Protein AF-A0A9W7EFU5-F1 (afdb_monomer)

Structure (mmCIF, N/CA/C/O backbone):
data_AF-A0A9W7EFU5-F1
#
_entry.id   AF-A0A9W7EFU5-F1
#
loop_
_atom_site.group_PDB
_atom_site.id
_atom_site.type_symbol
_atom_site.label_atom_id
_atom_site.label_alt_id
_atom_site.label_comp_id
_atom_site.label_asym_id
_atom_site.label_entity_id
_atom_site.label_seq_id
_atom_site.pdbx_PDB_ins_code
_atom_site.Cartn_x
_atom_site.Cartn_y
_atom_site.Cartn_z
_atom_site.occupancy
_atom_site.B_iso_or_equiv
_atom_site.auth_seq_id
_atom_site.auth_comp_id
_atom_site.auth_asym_id
_atom_site.auth_atom_id
_atom_site.pdbx_PDB_model_num
ATOM 1 N N . MET A 1 1 ? 15.167 -12.498 13.918 1.00 50.00 1 MET A N 1
ATOM 2 C CA . MET A 1 1 ? 14.012 -11.695 13.463 1.00 50.00 1 MET A CA 1
ATOM 3 C C . MET A 1 1 ? 13.311 -11.264 14.737 1.00 50.00 1 MET A C 1
ATOM 5 O O . MET A 1 1 ? 12.944 -12.149 15.491 1.00 50.00 1 MET A O 1
ATOM 9 N N . SER A 1 2 ? 13.329 -9.977 15.093 1.00 52.16 2 SER A N 1
ATOM 10 C CA . SER A 1 2 ? 12.830 -9.518 16.401 1.00 52.16 2 SER A CA 1
ATOM 11 C C . SER A 1 2 ? 11.359 -9.889 16.585 1.00 52.16 2 SER A C 1
ATOM 13 O O . SER A 1 2 ? 10.574 -9.662 15.662 1.00 52.16 2 SER A O 1
ATOM 15 N N . ASP A 1 3 ? 10.995 -10.407 17.758 1.00 74.75 3 ASP A N 1
ATOM 16 C CA . ASP A 1 3 ? 9.601 -10.687 18.102 1.00 74.75 3 ASP A CA 1
ATOM 17 C C . ASP A 1 3 ? 8.810 -9.381 18.140 1.00 74.75 3 ASP A C 1
ATOM 19 O O . ASP A 1 3 ? 8.948 -8.555 19.044 1.00 74.75 3 ASP A O 1
ATOM 23 N N . LEU A 1 4 ? 7.992 -9.175 17.113 1.00 83.56 4 LEU A N 1
ATOM 24 C CA . LEU A 1 4 ? 6.977 -8.139 17.131 1.00 83.56 4 LEU A CA 1
ATOM 25 C C . LEU A 1 4 ? 5.829 -8.587 18.047 1.00 83.56 4 LEU A C 1
ATOM 27 O O . LEU A 1 4 ? 5.558 -9.788 18.145 1.00 83.56 4 LEU A O 1
ATOM 31 N N . PRO A 1 5 ? 5.120 -7.642 18.692 1.00 88.25 5 PRO A N 1
ATOM 32 C CA . PRO A 1 5 ? 3.898 -7.946 19.423 1.00 88.25 5 PRO A CA 1
ATOM 33 C C . PRO A 1 5 ? 2.959 -8.848 18.601 1.00 88.25 5 PRO A C 1
ATOM 35 O O . PRO A 1 5 ? 2.834 -8.635 17.393 1.00 88.25 5 PRO A O 1
ATOM 38 N N . PRO A 1 6 ? 2.258 -9.827 19.209 1.00 86.62 6 PRO A N 1
ATOM 39 C CA . PRO A 1 6 ? 1.459 -10.813 18.471 1.00 86.62 6 PRO A CA 1
ATOM 40 C C . PRO A 1 6 ? 0.407 -10.218 17.522 1.00 86.62 6 PRO A C 1
ATOM 42 O O . PRO A 1 6 ? 0.036 -10.856 16.534 1.00 86.62 6 PRO A O 1
ATOM 45 N N . ASN A 1 7 ? -0.058 -9.003 17.816 1.00 89.12 7 ASN A N 1
ATOM 46 C CA . ASN A 1 7 ? -1.018 -8.229 17.032 1.00 89.12 7 ASN A CA 1
ATOM 47 C C . ASN A 1 7 ? -0.409 -7.513 15.811 1.00 89.12 7 ASN A C 1
ATOM 49 O O . ASN A 1 7 ? -1.157 -6.936 15.028 1.00 89.12 7 ASN A O 1
ATOM 53 N N . ILE A 1 8 ? 0.915 -7.530 15.640 1.00 90.81 8 ILE A N 1
ATOM 54 C CA . ILE A 1 8 ? 1.604 -6.967 14.478 1.00 90.81 8 ILE A CA 1
ATOM 55 C C . ILE A 1 8 ? 2.012 -8.111 13.555 1.00 90.81 8 ILE A C 1
ATOM 57 O O . ILE A 1 8 ? 2.787 -8.993 13.923 1.00 90.81 8 ILE A O 1
ATOM 61 N N . LYS A 1 9 ? 1.485 -8.086 12.332 1.00 91.81 9 LYS A N 1
ATOM 62 C CA . LYS A 1 9 ? 1.842 -9.016 11.261 1.00 91.81 9 LYS A CA 1
ATOM 63 C C . LYS A 1 9 ? 2.556 -8.240 10.163 1.00 91.81 9 LYS A C 1
ATOM 65 O O . LYS A 1 9 ? 2.088 -7.178 9.759 1.00 91.81 9 LYS A O 1
ATOM 70 N N . VAL A 1 10 ? 3.694 -8.759 9.712 1.00 92.81 10 VAL A N 1
ATOM 71 C CA . VAL A 1 10 ? 4.493 -8.147 8.647 1.00 92.81 10 VAL A CA 1
ATOM 72 C C . VAL A 1 10 ? 4.272 -8.932 7.371 1.00 92.81 10 VAL A C 1
ATOM 74 O O . VAL A 1 10 ? 4.454 -10.147 7.349 1.00 92.81 10 VAL A O 1
ATOM 77 N N . PHE A 1 11 ? 3.915 -8.216 6.315 1.00 94.69 11 PHE A N 1
ATOM 78 C CA . PHE A 1 11 ? 3.773 -8.764 4.979 1.00 94.69 11 PHE A CA 1
ATOM 79 C C . PHE A 1 11 ? 4.644 -7.966 4.016 1.00 94.69 11 PHE A C 1
ATOM 81 O O . PHE A 1 11 ? 4.845 -6.764 4.197 1.00 94.69 11 PHE A O 1
ATOM 88 N N . VAL A 1 12 ? 5.160 -8.642 2.993 1.00 93.38 12 VAL A N 1
ATOM 89 C CA . VAL A 1 12 ? 5.975 -8.028 1.945 1.00 93.38 12 VAL A CA 1
ATOM 90 C C . VAL A 1 12 ? 5.279 -8.271 0.618 1.00 93.38 12 VAL A C 1
ATOM 92 O O . VAL A 1 12 ? 5.089 -9.419 0.223 1.00 93.38 12 VAL A O 1
ATOM 95 N N . PHE A 1 13 ? 4.910 -7.191 -0.065 1.00 92.88 13 PHE A N 1
ATOM 96 C CA . PHE A 1 13 ? 4.443 -7.265 -1.441 1.00 92.88 13 PHE A CA 1
ATOM 97 C C . PHE A 1 13 ? 5.642 -7.212 -2.388 1.00 92.88 13 PHE A C 1
ATOM 99 O O . PHE A 1 13 ? 6.409 -6.246 -2.381 1.00 92.88 13 PHE A O 1
ATOM 106 N N . GLY A 1 14 ? 5.807 -8.260 -3.191 1.00 88.19 14 GLY A N 1
ATOM 107 C CA . GLY A 1 14 ? 6.794 -8.304 -4.263 1.00 88.19 14 GLY A CA 1
ATOM 108 C C . GLY A 1 14 ? 6.150 -7.924 -5.591 1.00 88.19 14 GLY A C 1
ATOM 109 O O . GLY A 1 14 ? 5.218 -8.587 -6.030 1.00 88.19 14 GLY A O 1
ATOM 110 N N . TRP A 1 15 ? 6.672 -6.892 -6.245 1.00 82.75 15 TRP A N 1
ATOM 111 C CA . TRP A 1 15 ? 6.371 -6.577 -7.644 1.00 82.75 15 TRP A CA 1
ATOM 112 C C . TRP A 1 15 ? 7.513 -7.114 -8.531 1.00 82.75 15 TRP A C 1
ATOM 114 O O . TRP A 1 15 ? 8.592 -7.403 -7.999 1.00 82.75 15 TRP A O 1
ATOM 124 N N . PRO A 1 16 ? 7.328 -7.297 -9.854 1.00 73.62 16 PRO A N 1
ATOM 125 C CA . PRO A 1 16 ? 8.282 -8.000 -10.723 1.00 73.62 16 PRO A CA 1
ATOM 126 C C . PRO A 1 16 ? 9.553 -7.183 -11.044 1.00 73.62 16 PRO A C 1
ATOM 128 O O . PRO A 1 16 ? 9.955 -7.052 -12.196 1.00 73.62 16 PRO A O 1
ATOM 131 N N . ALA A 1 17 ? 10.236 -6.669 -10.020 1.00 64.12 17 ALA A N 1
ATOM 132 C CA . ALA A 1 17 ? 11.422 -5.824 -10.123 1.00 64.12 17 ALA A CA 1
ATOM 133 C C . ALA A 1 17 ? 12.598 -6.502 -10.848 1.00 64.12 17 ALA A C 1
ATOM 135 O O . ALA A 1 17 ? 13.381 -5.831 -11.511 1.00 64.12 17 ALA A O 1
ATOM 136 N N . GLY A 1 18 ? 12.722 -7.830 -10.735 1.00 58.03 18 GLY A N 1
ATOM 137 C CA . GLY A 1 18 ? 13.818 -8.609 -11.328 1.00 58.03 18 GLY A CA 1
ATOM 138 C C . GLY A 1 18 ? 13.572 -9.111 -12.754 1.00 58.03 18 GLY A C 1
ATOM 139 O O . GLY A 1 18 ? 14.485 -9.669 -13.353 1.00 58.03 18 GLY A O 1
ATOM 140 N N . GLN A 1 19 ? 12.361 -8.946 -13.301 1.00 55.97 19 GLN A N 1
ATOM 141 C CA . GLN A 1 19 ? 12.028 -9.410 -14.657 1.00 55.97 19 GLN A CA 1
ATOM 142 C C . GLN A 1 19 ? 12.170 -8.318 -15.724 1.00 55.97 19 GLN A C 1
ATOM 144 O O . GLN A 1 19 ? 11.934 -8.574 -16.904 1.00 55.97 19 GLN A O 1
ATOM 149 N N . VAL A 1 20 ? 12.566 -7.104 -15.333 1.00 57.69 20 VAL A N 1
ATOM 150 C CA . VAL A 1 20 ? 12.629 -5.950 -16.230 1.00 57.69 20 VAL A CA 1
ATOM 151 C C . VAL A 1 20 ? 14.079 -5.515 -16.423 1.00 57.69 20 VAL A C 1
ATOM 153 O O . VAL A 1 20 ? 14.748 -5.093 -15.486 1.00 57.69 20 VAL A O 1
ATOM 156 N N . LEU A 1 21 ? 14.575 -5.653 -17.656 1.00 56.53 21 LEU A N 1
ATOM 157 C CA . LEU A 1 21 ? 15.992 -5.488 -18.014 1.00 56.53 21 LEU A CA 1
ATOM 158 C C . LEU A 1 21 ? 16.471 -4.025 -18.012 1.00 56.53 21 LEU A C 1
ATOM 160 O O . LEU A 1 21 ? 17.673 -3.779 -18.075 1.00 56.53 21 LEU A O 1
ATOM 164 N N . SER A 1 22 ? 15.562 -3.047 -17.935 1.00 65.62 22 SER A N 1
ATOM 165 C CA . SER A 1 22 ? 15.911 -1.626 -17.865 1.00 65.62 22 SER A CA 1
ATOM 166 C C . SER A 1 22 ? 15.129 -0.889 -16.777 1.00 65.62 22 SER A C 1
ATOM 168 O O . SER A 1 22 ? 13.945 -1.142 -16.558 1.00 65.62 22 SER A O 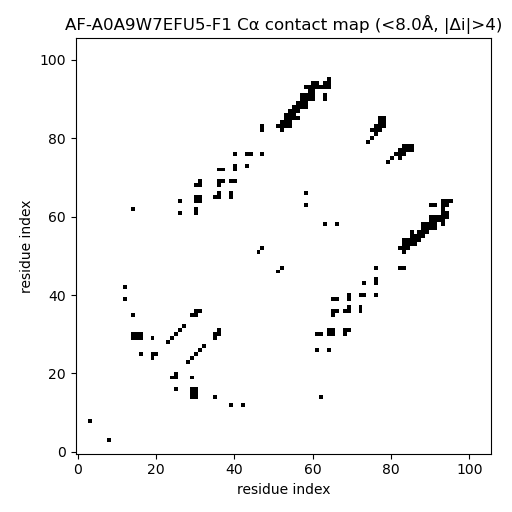1
ATOM 170 N N . TYR A 1 23 ? 15.793 0.074 -16.130 1.00 57.09 23 TYR A N 1
ATOM 171 C CA . TYR A 1 23 ? 15.221 0.933 -15.086 1.00 57.09 23 TYR A CA 1
ATOM 172 C C . TYR A 1 23 ? 13.921 1.625 -15.536 1.00 57.09 23 TYR A C 1
ATOM 174 O O . TYR A 1 23 ? 12.959 1.702 -14.776 1.00 57.09 23 TYR A O 1
ATOM 182 N N .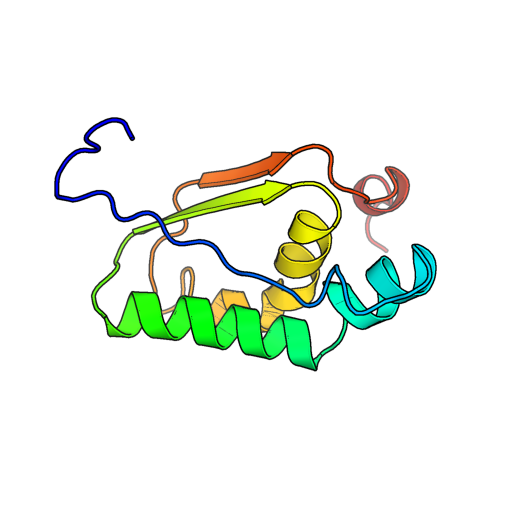 PHE A 1 24 ? 13.849 2.062 -16.797 1.00 56.25 24 PHE A N 1
ATOM 183 C CA . PHE A 1 24 ? 12.660 2.718 -17.350 1.00 56.25 24 PHE A CA 1
ATOM 184 C C . PHE A 1 24 ? 11.480 1.763 -17.542 1.00 56.25 24 PHE A C 1
ATOM 186 O O . PHE A 1 24 ? 10.344 2.132 -17.253 1.00 56.25 24 PHE A O 1
ATOM 193 N N . GLN A 1 25 ? 11.729 0.526 -17.979 1.00 57.34 25 GLN A N 1
ATOM 194 C CA . GLN A 1 25 ? 10.675 -0.486 -18.054 1.00 57.34 25 GLN A CA 1
ATOM 195 C C . GLN A 1 25 ? 10.244 -0.931 -16.649 1.00 57.34 25 GLN A C 1
ATOM 197 O O . GLN A 1 25 ? 9.058 -1.155 -16.412 1.00 57.34 25 GLN A O 1
ATOM 202 N N . ALA A 1 26 ? 11.173 -1.003 -15.690 1.00 58.81 26 ALA A N 1
ATOM 203 C CA . ALA A 1 26 ? 10.843 -1.273 -14.293 1.00 58.81 26 ALA A CA 1
ATOM 204 C C . ALA A 1 26 ? 9.950 -0.174 -13.697 1.00 58.81 26 ALA A C 1
ATOM 206 O O . ALA A 1 26 ? 8.955 -0.496 -13.055 1.00 58.81 26 ALA A O 1
ATOM 207 N N . ALA A 1 27 ? 10.236 1.100 -13.973 1.00 59.25 27 ALA A N 1
ATOM 208 C CA . ALA A 1 27 ? 9.446 2.223 -13.477 1.00 59.25 27 ALA A CA 1
ATOM 209 C C . ALA A 1 27 ? 8.057 2.321 -14.134 1.00 59.25 27 ALA A C 1
ATOM 211 O O . ALA A 1 27 ? 7.066 2.474 -13.424 1.00 59.25 27 ALA A O 1
ATOM 212 N N . ASN A 1 28 ? 7.976 2.202 -15.464 1.00 60.28 28 ASN A N 1
ATOM 213 C CA . ASN A 1 28 ? 6.749 2.510 -16.213 1.00 60.28 28 ASN A CA 1
ATOM 214 C C . ASN A 1 28 ? 5.869 1.285 -16.498 1.00 60.28 28 ASN A C 1
ATOM 216 O O . ASN A 1 28 ? 4.670 1.428 -16.698 1.00 60.28 28 ASN A O 1
ATOM 220 N N . THR A 1 29 ? 6.445 0.082 -16.540 1.00 62.03 29 THR A N 1
ATOM 221 C CA . THR A 1 29 ? 5.716 -1.156 -16.867 1.00 62.03 29 THR A CA 1
ATOM 222 C C . THR A 1 29 ? 5.630 -2.083 -15.661 1.00 62.03 29 THR A C 1
ATOM 224 O O . THR A 1 29 ? 4.567 -2.621 -15.376 1.00 62.03 29 THR A O 1
ATOM 227 N N . GLY A 1 30 ? 6.728 -2.244 -14.919 1.00 65.88 30 GLY A N 1
ATOM 228 C CA . GLY A 1 30 ? 6.770 -3.104 -13.735 1.00 65.88 30 GLY A CA 1
ATOM 229 C C . GLY A 1 30 ? 6.048 -2.496 -12.534 1.00 65.88 30 GLY A C 1
ATOM 230 O O . GLY A 1 30 ? 5.137 -3.109 -11.992 1.00 65.88 30 GLY A O 1
ATOM 231 N N . ALA A 1 31 ? 6.446 -1.296 -12.113 1.00 62.16 31 ALA A N 1
ATOM 232 C CA . ALA A 1 31 ? 5.946 -0.653 -10.901 1.00 62.16 31 ALA A CA 1
ATOM 233 C C . ALA A 1 31 ? 4.609 0.078 -11.107 1.00 62.16 31 ALA A C 1
ATOM 235 O O . ALA A 1 31 ? 3.790 0.115 -10.196 1.00 62.16 31 ALA A O 1
ATOM 236 N N . GLN A 1 32 ? 4.382 0.651 -12.291 1.00 70.94 32 GLN A N 1
ATOM 237 C CA . GLN A 1 32 ? 3.169 1.416 -12.609 1.00 70.94 32 GLN A CA 1
ATOM 238 C C . GLN A 1 32 ? 2.208 0.701 -13.566 1.00 70.94 32 GLN A C 1
ATOM 240 O O . GLN A 1 32 ? 1.197 1.285 -13.940 1.00 70.94 32 GLN A O 1
ATOM 245 N N . GLY A 1 33 ? 2.489 -0.542 -13.962 1.00 81.44 33 GLY A N 1
ATOM 246 C CA . GLY A 1 33 ? 1.570 -1.304 -14.805 1.00 81.44 33 GLY A CA 1
ATOM 247 C C . GLY A 1 33 ? 0.255 -1.611 -14.085 1.00 81.44 33 GLY A C 1
ATOM 248 O O . GLY A 1 33 ? 0.272 -1.937 -12.899 1.00 81.44 33 GLY A O 1
ATOM 249 N N . GLU A 1 34 ? -0.857 -1.562 -14.822 1.00 85.38 34 GLU A N 1
ATOM 250 C CA . GLU A 1 34 ? -2.217 -1.862 -14.337 1.00 85.38 34 GLU A CA 1
ATOM 251 C C . GLU A 1 34 ? -2.266 -3.201 -13.588 1.00 85.38 34 GLU A C 1
ATOM 253 O O . GLU A 1 34 ? -2.713 -3.261 -12.449 1.00 85.38 34 GLU A O 1
ATOM 258 N N . TYR A 1 35 ? -1.633 -4.239 -14.147 1.00 88.12 35 TYR A N 1
ATOM 259 C CA . TYR A 1 35 ? -1.500 -5.538 -13.486 1.00 88.12 35 TYR A CA 1
ATOM 260 C C . TYR A 1 35 ? -0.877 -5.438 -12.084 1.00 88.12 35 TYR A C 1
ATOM 262 O O . TYR A 1 35 ? -1.393 -6.006 -11.129 1.00 88.12 35 TYR A O 1
ATOM 270 N N . THR A 1 36 ? 0.229 -4.707 -11.923 1.00 90.44 36 THR A N 1
ATOM 271 C CA . THR A 1 36 ? 0.887 -4.569 -10.614 1.00 90.44 36 THR A CA 1
ATOM 272 C C . THR A 1 36 ? 0.023 -3.780 -9.632 1.00 90.44 36 THR A C 1
ATOM 274 O O . THR A 1 36 ? 0.021 -4.096 -8.441 1.00 90.44 36 THR A O 1
ATOM 277 N N . GLN A 1 37 ? -0.711 -2.777 -10.115 1.00 90.69 37 GLN A N 1
ATOM 278 C CA . GLN A 1 37 ? -1.629 -1.984 -9.299 1.00 90.69 37 GLN A CA 1
ATOM 279 C C . GLN A 1 37 ? -2.801 -2.831 -8.794 1.00 90.69 37 GLN A C 1
ATOM 281 O O . GLN A 1 37 ? -3.085 -2.828 -7.595 1.00 90.69 37 GLN A O 1
ATOM 286 N N . ASP A 1 38 ? -3.413 -3.618 -9.678 1.00 92.44 38 ASP A N 1
ATOM 287 C CA . ASP A 1 38 ? -4.513 -4.520 -9.344 1.00 92.44 38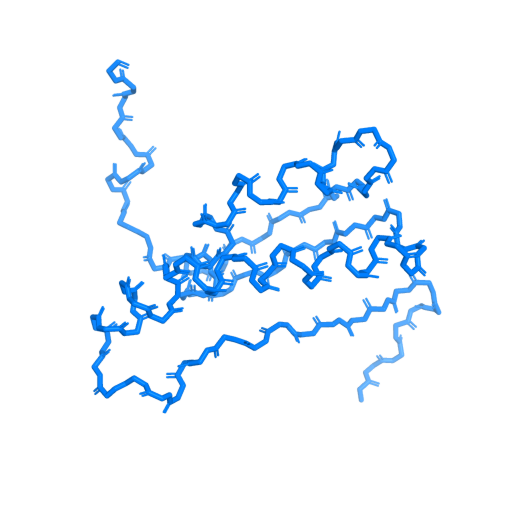 ASP A CA 1
ATOM 288 C C . ASP A 1 38 ? -4.060 -5.600 -8.360 1.00 92.44 38 ASP A C 1
ATOM 290 O O . ASP A 1 38 ? -4.680 -5.777 -7.312 1.00 92.44 38 ASP A O 1
ATOM 294 N N . MET A 1 39 ? -2.911 -6.239 -8.610 1.00 94.06 39 MET A N 1
ATOM 295 C CA . MET A 1 39 ? -2.347 -7.232 -7.691 1.00 94.06 39 MET A CA 1
ATOM 296 C C . MET A 1 39 ? -2.026 -6.639 -6.313 1.00 94.06 39 MET A C 1
ATOM 298 O O . MET A 1 39 ? -2.180 -7.314 -5.293 1.00 94.06 39 MET A O 1
ATOM 302 N N . PHE A 1 40 ? -1.580 -5.381 -6.252 1.00 94.75 40 PHE A N 1
ATOM 303 C CA . PHE A 1 40 ? -1.352 -4.697 -4.980 1.00 94.75 40 PHE A CA 1
ATOM 304 C C . PHE A 1 40 ? -2.668 -4.404 -4.243 1.00 94.75 40 PHE A C 1
ATOM 306 O O . PHE A 1 40 ? -2.755 -4.608 -3.027 1.00 94.75 40 PHE A O 1
ATOM 313 N N . GLY A 1 41 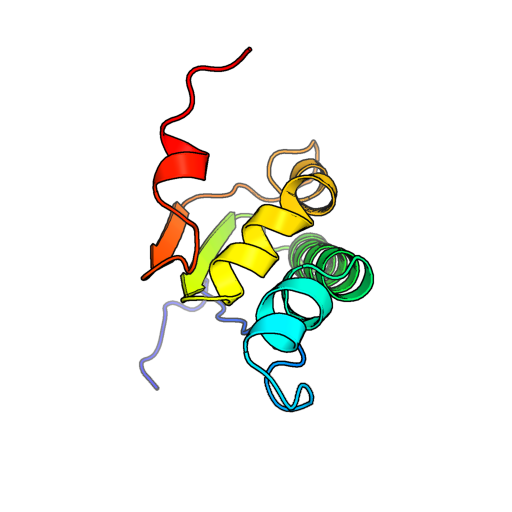? -3.704 -3.978 -4.970 1.00 94.56 41 GLY A N 1
ATOM 314 C CA . GLY A 1 41 ? -5.054 -3.796 -4.438 1.00 94.56 41 GLY A CA 1
ATOM 315 C C . GLY A 1 41 ? -5.652 -5.096 -3.892 1.00 94.56 41 GLY A C 1
ATOM 316 O O . GLY A 1 41 ? -6.113 -5.129 -2.749 1.00 94.56 41 GLY A O 1
ATOM 317 N N . GLU A 1 42 ? -5.580 -6.187 -4.658 1.00 95.62 42 GLU A N 1
ATOM 318 C CA . GLU A 1 42 ? -6.026 -7.523 -4.244 1.00 95.62 42 GLU A CA 1
ATOM 319 C C . GLU A 1 42 ? -5.265 -8.031 -3.019 1.00 95.62 42 GLU A C 1
ATOM 321 O O . GLU A 1 42 ? -5.867 -8.561 -2.082 1.00 95.62 42 GLU A O 1
ATOM 326 N N . PHE A 1 43 ? -3.948 -7.819 -2.981 1.00 96.19 43 PHE A N 1
ATOM 327 C CA . PHE A 1 43 ? -3.132 -8.148 -1.821 1.00 96.19 43 PHE A CA 1
ATOM 328 C C . PHE A 1 43 ? -3.647 -7.437 -0.565 1.00 96.19 43 PHE A C 1
ATOM 330 O O . PHE A 1 43 ? -3.923 -8.099 0.436 1.00 96.19 43 PHE A O 1
ATOM 337 N N . LEU A 1 44 ? -3.856 -6.119 -0.609 1.00 95.69 44 LEU A N 1
ATOM 338 C CA . LEU A 1 44 ? -4.407 -5.386 0.534 1.00 95.69 44 LEU A CA 1
ATOM 339 C C . LEU A 1 44 ? -5.815 -5.857 0.894 1.00 95.69 44 LEU A C 1
ATOM 341 O O . LEU A 1 44 ? -6.101 -6.055 2.076 1.00 95.69 44 LEU A O 1
ATOM 345 N N . LYS A 1 45 ? -6.673 -6.094 -0.101 1.00 95.44 45 LYS A N 1
ATOM 346 C CA . LYS A 1 45 ? -8.023 -6.617 0.118 1.00 95.44 45 LYS A CA 1
ATOM 347 C C . LYS A 1 45 ? -7.990 -7.955 0.854 1.00 95.44 45 LYS A C 1
ATOM 349 O O . LYS A 1 45 ? -8.724 -8.121 1.823 1.00 95.44 45 LYS A O 1
ATOM 354 N N . SER A 1 46 ? -7.092 -8.861 0.471 1.00 96.38 46 SER A N 1
ATOM 355 C CA . SER A 1 46 ? -6.939 -10.165 1.125 1.00 96.38 46 SER A CA 1
ATOM 356 C C . SER A 1 46 ? -6.564 -10.042 2.607 1.00 96.38 46 SER A C 1
ATOM 358 O O . SER A 1 46 ? -7.057 -10.806 3.438 1.00 96.38 46 SER A O 1
ATOM 360 N N . LEU A 1 47 ? -5.752 -9.040 2.968 1.00 95.31 47 LEU A N 1
ATOM 361 C CA . LEU A 1 47 ? -5.405 -8.768 4.363 1.00 95.31 47 LEU A CA 1
ATOM 362 C C . LEU A 1 47 ? -6.624 -8.271 5.148 1.00 95.31 47 LEU A C 1
ATOM 364 O O . LEU A 1 47 ? -6.865 -8.731 6.266 1.00 95.31 47 LEU A O 1
ATOM 368 N N . VAL A 1 48 ? -7.400 -7.352 4.568 1.00 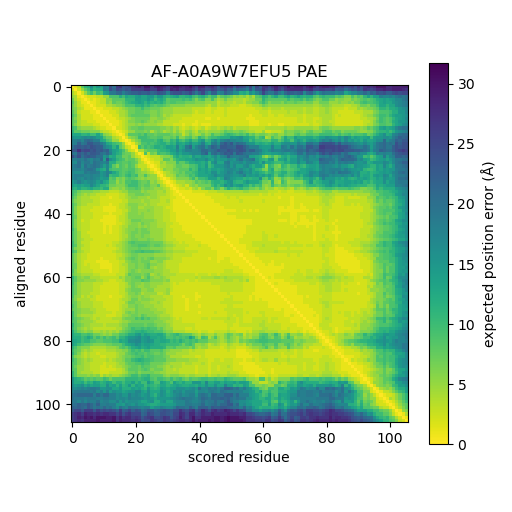94.81 48 VAL A N 1
ATOM 369 C CA . VAL A 1 48 ? -8.617 -6.815 5.197 1.00 94.81 48 VAL A CA 1
ATOM 370 C C . VAL A 1 48 ? -9.675 -7.902 5.378 1.00 94.81 48 VAL A C 1
ATOM 372 O O . VAL A 1 48 ? -10.226 -8.039 6.474 1.00 94.81 48 VAL A O 1
ATOM 375 N N . ASP A 1 49 ? -9.902 -8.716 4.346 1.00 94.69 49 ASP A N 1
ATOM 376 C CA . ASP A 1 49 ? -10.820 -9.859 4.379 1.00 94.69 49 ASP A CA 1
ATOM 377 C C . ASP A 1 49 ? -10.353 -10.912 5.408 1.00 94.69 49 ASP A C 1
ATOM 379 O O . ASP A 1 49 ? -11.169 -11.522 6.097 1.00 94.69 49 ASP A O 1
ATOM 383 N N . GLY A 1 50 ? -9.035 -11.051 5.603 1.00 93.94 50 GLY A N 1
ATOM 384 C CA . GLY A 1 50 ? -8.412 -11.850 6.664 1.00 93.94 50 GLY A CA 1
ATOM 385 C C . GLY A 1 50 ? -8.505 -11.250 8.076 1.00 93.94 50 GLY A C 1
ATOM 386 O O . GLY A 1 50 ? -7.965 -11.820 9.025 1.00 93.94 50 GLY A O 1
ATOM 387 N N . GLY A 1 51 ? -9.179 -10.110 8.240 1.00 93.56 51 GLY A N 1
ATOM 388 C CA . GLY A 1 51 ? -9.447 -9.486 9.535 1.00 93.56 51 GLY A CA 1
ATOM 389 C C . GLY A 1 51 ? -8.475 -8.378 9.936 1.00 93.56 51 GLY A C 1
ATOM 390 O O . GLY A 1 51 ? -8.600 -7.850 11.043 1.00 93.56 51 GLY A O 1
ATOM 391 N N . VAL A 1 52 ? -7.539 -7.971 9.072 1.00 94.75 52 VAL A N 1
ATOM 392 C CA . VAL A 1 52 ? -6.690 -6.802 9.339 1.00 94.75 52 VAL A CA 1
ATOM 393 C C . VAL A 1 52 ? -7.555 -5.541 9.355 1.00 94.75 52 VAL A C 1
ATOM 395 O O . VAL A 1 52 ? -8.243 -5.224 8.391 1.00 94.75 52 VAL A O 1
ATOM 398 N N . LYS A 1 53 ? -7.525 -4.802 10.468 1.00 94.12 53 LYS A N 1
ATOM 399 C CA . LYS A 1 53 ? -8.309 -3.564 10.653 1.00 94.12 53 LYS A CA 1
ATOM 400 C C . LYS A 1 53 ? -7.482 -2.290 10.548 1.00 94.12 53 LYS A C 1
ATOM 402 O O . LYS A 1 53 ? -8.038 -1.204 10.410 1.00 94.12 53 LYS A O 1
ATOM 407 N N . GLN A 1 54 ? -6.162 -2.418 10.608 1.00 95.38 54 GLN A N 1
ATOM 408 C CA . GLN A 1 54 ? -5.233 -1.302 10.582 1.00 95.38 54 GLN A CA 1
ATOM 409 C C . GLN A 1 54 ? -3.991 -1.691 9.787 1.00 95.38 54 GLN A C 1
ATOM 411 O O . GLN A 1 54 ? -3.407 -2.745 10.030 1.00 95.38 54 GLN A O 1
ATOM 416 N N . VAL A 1 55 ? -3.585 -0.827 8.859 1.00 95.31 55 VAL A N 1
ATOM 417 C CA . VAL A 1 55 ? -2.427 -1.043 7.985 1.00 95.31 55 VAL A CA 1
ATOM 418 C C . VAL A 1 55 ? -1.441 0.111 8.143 1.00 95.31 55 VAL A C 1
ATOM 420 O O . VAL A 1 55 ? -1.822 1.282 8.193 1.00 95.31 55 VAL A O 1
ATOM 423 N N . HIS A 1 56 ? -0.160 -0.239 8.207 1.00 95.19 56 HIS A N 1
ATOM 424 C CA . HIS A 1 56 ? 0.965 0.680 8.092 1.00 95.19 56 HIS A CA 1
ATOM 425 C C . HIS A 1 56 ? 1.691 0.353 6.786 1.00 95.19 56 HIS A C 1
ATOM 427 O O . HIS A 1 56 ? 2.092 -0.792 6.587 1.00 95.19 56 HIS A O 1
ATOM 433 N N . ILE A 1 57 ? 1.840 1.334 5.895 1.00 94.94 57 ILE A N 1
ATOM 434 C CA . ILE A 1 57 ? 2.503 1.145 4.601 1.00 94.94 57 ILE A CA 1
ATOM 435 C C . ILE A 1 57 ? 3.905 1.737 4.650 1.00 94.94 57 ILE A C 1
ATOM 437 O O . ILE A 1 57 ? 4.100 2.892 5.026 1.00 94.94 57 ILE A O 1
ATOM 441 N N . LEU A 1 58 ? 4.877 0.914 4.267 1.00 94.81 58 LEU A N 1
ATOM 442 C CA . LEU A 1 58 ? 6.277 1.274 4.106 1.00 94.81 58 LEU A CA 1
ATOM 443 C C . LEU A 1 58 ? 6.642 0.987 2.649 1.00 94.81 58 LEU A C 1
ATOM 445 O O . LEU A 1 58 ? 6.764 -0.172 2.260 1.00 94.81 58 LEU A O 1
ATOM 449 N N . ALA A 1 59 ? 6.788 2.034 1.843 1.00 92.50 59 ALA A N 1
ATOM 450 C CA . ALA A 1 59 ? 7.047 1.913 0.414 1.00 92.50 59 ALA A CA 1
ATOM 451 C C . ALA A 1 59 ? 8.399 2.547 0.073 1.00 92.50 59 ALA A C 1
ATOM 453 O O . ALA A 1 59 ? 8.628 3.717 0.364 1.00 92.50 59 ALA A O 1
ATOM 454 N N . HIS A 1 60 ? 9.309 1.774 -0.521 1.00 89.88 60 HIS A N 1
ATOM 455 C CA . HIS A 1 60 ? 10.682 2.203 -0.806 1.00 89.88 60 HIS A CA 1
ATOM 456 C C . HIS A 1 60 ? 10.940 2.338 -2.311 1.00 89.88 60 HIS A C 1
ATOM 458 O O . HIS A 1 60 ? 10.585 1.426 -3.057 1.00 89.88 60 HIS A O 1
ATOM 464 N N . SER A 1 61 ? 11.609 3.413 -2.753 1.00 86.12 61 SER A N 1
ATOM 465 C CA . SER A 1 61 ? 12.008 3.634 -4.156 1.00 86.12 61 SER A CA 1
ATOM 466 C C . SER A 1 61 ? 10.831 3.411 -5.115 1.00 86.12 61 SER A C 1
ATOM 468 O O . SER A 1 61 ? 9.769 4.006 -4.926 1.00 86.12 61 SER A O 1
ATOM 470 N N . MET A 1 62 ? 10.954 2.537 -6.111 1.00 85.88 62 MET A N 1
ATOM 471 C CA . MET A 1 62 ? 9.861 2.207 -7.033 1.00 85.88 62 MET A CA 1
ATOM 472 C C . MET A 1 62 ? 8.650 1.546 -6.358 1.00 85.88 62 MET A C 1
ATOM 474 O O . MET A 1 62 ? 7.546 1.615 -6.888 1.00 85.88 62 MET A O 1
ATOM 478 N N . GLY A 1 63 ? 8.797 0.975 -5.161 1.00 86.06 63 GLY A N 1
ATOM 479 C CA . GLY A 1 63 ? 7.655 0.531 -4.358 1.00 86.06 63 GLY A CA 1
ATOM 480 C C . GLY A 1 63 ? 6.724 1.685 -3.969 1.00 86.06 63 GLY A C 1
ATOM 481 O O . GLY A 1 63 ? 5.521 1.479 -3.833 1.00 86.06 63 GLY A O 1
ATOM 482 N N . ALA A 1 64 ? 7.242 2.916 -3.855 1.00 89.38 64 ALA A N 1
ATOM 483 C CA . ALA A 1 64 ? 6.402 4.102 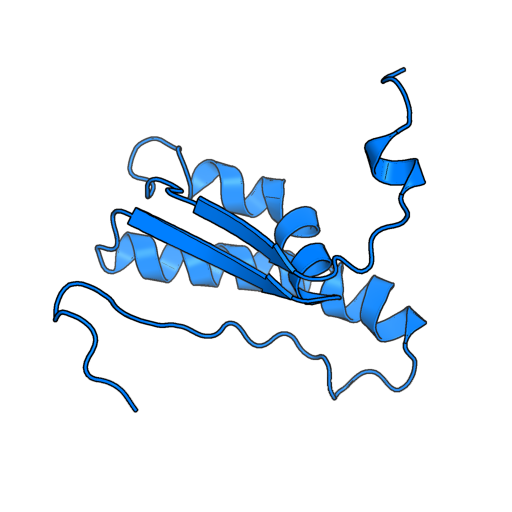-3.691 1.00 89.38 64 ALA A CA 1
ATOM 484 C C . ALA A 1 64 ? 5.559 4.369 -4.945 1.00 89.38 64 ALA A C 1
ATOM 486 O O . ALA A 1 64 ? 4.388 4.711 -4.821 1.00 89.38 64 ALA A O 1
ATOM 487 N N . LYS A 1 65 ? 6.114 4.145 -6.145 1.00 86.25 65 LYS A N 1
ATOM 488 C CA . LYS A 1 65 ? 5.371 4.252 -7.411 1.00 86.25 65 LYS A CA 1
ATOM 489 C C . LYS A 1 65 ? 4.285 3.190 -7.548 1.00 86.25 65 LYS A C 1
ATOM 491 O O . LYS A 1 65 ? 3.211 3.525 -8.030 1.00 86.25 65 LYS A O 1
ATOM 496 N N . VAL A 1 66 ? 4.530 1.964 -7.077 1.00 89.12 66 VAL A N 1
ATOM 497 C CA . VAL A 1 66 ? 3.493 0.918 -6.984 1.00 89.12 66 VAL A CA 1
ATOM 498 C C . VAL A 1 66 ? 2.335 1.395 -6.115 1.00 89.12 66 VAL A C 1
ATOM 500 O O . VAL A 1 66 ? 1.192 1.411 -6.560 1.00 89.12 66 VAL A O 1
ATOM 503 N N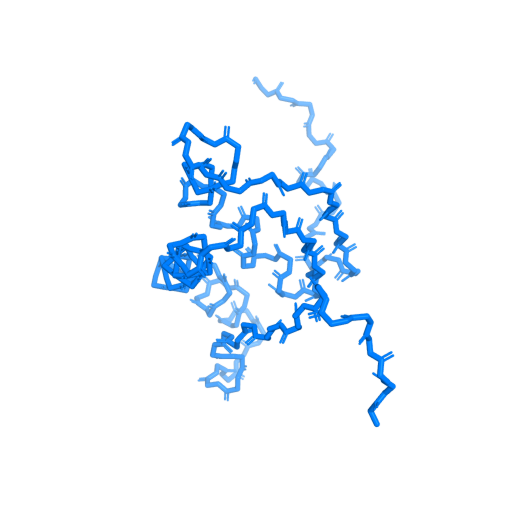 . PHE A 1 67 ? 2.635 1.835 -4.890 1.00 91.38 67 PHE A N 1
ATOM 504 C CA . PHE A 1 67 ? 1.610 2.293 -3.955 1.00 91.38 67 PHE A CA 1
ATOM 505 C C . PHE A 1 67 ? 0.817 3.491 -4.499 1.00 91.38 67 PHE A C 1
ATOM 507 O O . PHE A 1 67 ? -0.410 3.483 -4.456 1.00 91.38 67 PHE A O 1
ATOM 514 N N . LEU A 1 68 ? 1.511 4.507 -5.022 1.00 89.56 68 LEU A N 1
ATOM 515 C CA . LEU A 1 68 ? 0.881 5.717 -5.553 1.00 89.56 68 LEU A CA 1
ATOM 516 C C . LEU A 1 68 ? 0.089 5.448 -6.840 1.00 89.56 68 LEU A C 1
ATOM 518 O O . LEU A 1 68 ? -0.977 6.025 -7.025 1.00 89.56 68 LEU A O 1
ATOM 522 N N . GLY A 1 69 ? 0.582 4.565 -7.711 1.00 88.38 69 GLY A N 1
ATOM 523 C CA . GLY A 1 69 ? -0.128 4.162 -8.924 1.00 88.38 69 GLY A CA 1
ATOM 524 C C . GLY A 1 69 ? -1.415 3.397 -8.623 1.00 88.38 69 GLY A C 1
ATOM 525 O O . GLY A 1 69 ? -2.399 3.563 -9.327 1.00 88.38 69 GLY A O 1
ATOM 526 N N . ALA A 1 70 ? -1.435 2.619 -7.539 1.00 91.94 70 ALA A N 1
ATOM 527 C CA . ALA A 1 70 ? -2.580 1.802 -7.150 1.00 91.94 70 ALA A CA 1
ATOM 528 C C . ALA A 1 70 ? -3.626 2.541 -6.291 1.00 91.94 70 ALA A C 1
ATOM 530 O O . ALA A 1 70 ? -4.493 1.903 -5.696 1.00 91.94 70 ALA A O 1
ATOM 531 N N . LEU A 1 71 ? -3.548 3.872 -6.141 1.00 90.62 71 LEU A N 1
ATOM 532 C CA . LEU A 1 71 ? -4.411 4.598 -5.198 1.00 90.62 71 LEU A CA 1
ATOM 533 C C . LEU A 1 71 ? -5.906 4.380 -5.457 1.00 90.62 71 LEU A C 1
ATOM 535 O O . LEU A 1 71 ? -6.672 4.325 -4.497 1.00 90.62 71 LEU A O 1
ATOM 539 N N . ASP A 1 72 ? -6.328 4.229 -6.709 1.00 90.25 72 ASP A N 1
ATOM 540 C CA . ASP A 1 72 ? -7.738 4.005 -7.035 1.00 90.25 72 ASP A CA 1
ATOM 541 C C . ASP A 1 72 ? -8.220 2.603 -6.632 1.00 90.25 72 ASP A C 1
ATOM 543 O O . ASP A 1 72 ? -9.324 2.473 -6.102 1.00 90.25 72 ASP A O 1
ATOM 547 N N . GLN A 1 73 ? -7.369 1.580 -6.746 1.00 91.12 73 GLN A N 1
ATOM 548 C CA . GLN A 1 73 ? -7.628 0.232 -6.229 1.00 91.12 73 GLN A CA 1
ATOM 549 C C . GLN A 1 73 ? -7.571 0.184 -4.693 1.00 91.12 73 GLN A C 1
ATOM 551 O O . GLN A 1 73 ? -8.284 -0.588 -4.052 1.00 91.12 73 GLN A O 1
ATOM 556 N N . VAL A 1 74 ? -6.725 1.017 -4.083 1.00 91.81 74 VAL A N 1
ATOM 557 C CA . VAL A 1 74 ? -6.461 1.018 -2.638 1.00 91.81 74 VAL A CA 1
ATOM 558 C C . VAL A 1 74 ? -7.519 1.785 -1.844 1.00 91.81 74 VAL A C 1
ATOM 560 O O . VAL A 1 74 ? -7.892 1.338 -0.762 1.00 91.81 74 VAL A O 1
ATOM 563 N N . LYS A 1 75 ? -8.028 2.913 -2.355 1.00 90.38 75 LYS A N 1
ATOM 564 C CA . LYS A 1 75 ? -9.055 3.749 -1.697 1.00 90.38 75 LYS A CA 1
ATOM 565 C C . LYS A 1 75 ? -10.271 2.972 -1.161 1.00 90.38 75 LYS A C 1
ATOM 567 O O . LYS A 1 75 ? -10.635 3.205 -0.010 1.00 90.38 75 LYS A O 1
ATOM 572 N N . PRO A 1 76 ? -10.918 2.058 -1.912 1.00 90.12 76 PRO A N 1
ATOM 573 C CA . PRO A 1 76 ? -12.063 1.315 -1.379 1.00 90.12 76 PRO A CA 1
ATOM 574 C C . PRO A 1 76 ? -11.669 0.334 -0.263 1.00 90.12 76 PRO A C 1
ATOM 576 O O . PRO A 1 76 ? -12.479 0.042 0.612 1.00 90.12 76 PRO A O 1
ATOM 579 N N . VAL A 1 77 ? -10.424 -0.153 -0.264 1.00 92.38 77 VAL A N 1
ATOM 580 C CA . VAL A 1 77 ? -9.903 -1.109 0.726 1.00 92.38 77 VAL A CA 1
ATOM 581 C C . VAL A 1 77 ? -9.413 -0.399 1.992 1.00 92.38 77 VAL A C 1
ATOM 583 O O . VAL A 1 77 ? -9.574 -0.915 3.101 1.00 92.38 77 VAL A O 1
ATOM 586 N N . LEU A 1 78 ? -8.815 0.785 1.840 1.00 89.88 78 LEU A N 1
ATOM 587 C CA . LEU A 1 78 ? -8.256 1.591 2.920 1.00 89.88 78 LEU A CA 1
ATOM 588 C C . LEU A 1 78 ? -9.091 2.856 3.141 1.00 89.88 78 LEU A C 1
ATOM 590 O O . LEU A 1 78 ? -8.992 3.819 2.389 1.00 89.88 78 LEU A O 1
ATOM 594 N N . GLY A 1 79 ? -9.870 2.881 4.222 1.00 81.06 79 GLY A N 1
ATOM 595 C CA . GLY A 1 79 ? -10.737 4.012 4.579 1.00 81.06 79 GLY A CA 1
ATOM 596 C C . GLY A 1 79 ? -12.165 3.943 4.027 1.00 81.06 79 GLY A C 1
ATOM 597 O O . GLY A 1 79 ? -12.986 4.771 4.415 1.00 81.06 79 GLY A O 1
ATOM 598 N N . GLY A 1 80 ? -12.478 2.952 3.186 1.00 78.69 80 GLY A N 1
ATOM 599 C CA . GLY A 1 80 ? -13.848 2.624 2.786 1.00 78.69 80 GLY A CA 1
ATOM 600 C C . GLY A 1 80 ? -14.663 1.960 3.903 1.00 78.69 80 GLY A C 1
ATOM 601 O O . GLY A 1 80 ? -14.121 1.480 4.903 1.00 78.69 80 GLY A O 1
ATOM 602 N N . GLU A 1 81 ? -15.984 1.915 3.734 1.00 78.44 81 GLU A N 1
ATOM 603 C CA . GLU A 1 81 ? -16.890 1.231 4.659 1.00 78.44 81 GLU A CA 1
ATOM 604 C C . GLU A 1 81 ? -16.579 -0.279 4.675 1.00 78.44 81 GLU A C 1
ATOM 606 O O . GLU A 1 81 ? -16.593 -0.942 3.641 1.00 78.44 81 GLU A O 1
ATOM 611 N N . GLY A 1 82 ? -16.206 -0.819 5.841 1.00 81.88 82 GLY A N 1
ATOM 612 C CA . GLY A 1 82 ? -15.708 -2.199 5.970 1.00 81.88 82 GLY A CA 1
ATOM 613 C C . GLY A 1 82 ? -14.217 -2.394 5.643 1.00 81.88 82 GLY A C 1
ATOM 614 O O . GLY A 1 82 ? -13.690 -3.480 5.886 1.00 81.88 82 GLY A O 1
ATOM 615 N N . GLY A 1 83 ? -13.529 -1.352 5.167 1.00 90.00 83 GLY A N 1
ATOM 616 C CA . GLY A 1 83 ? -12.093 -1.339 4.894 1.00 90.00 83 GLY A CA 1
ATOM 617 C C . GLY A 1 83 ? -11.215 -1.219 6.146 1.00 90.00 83 GLY A C 1
ATOM 618 O O . GLY A 1 83 ? -11.691 -0.992 7.263 1.00 90.00 83 GLY A O 1
ATOM 619 N N . ALA A 1 84 ? -9.899 -1.347 5.971 1.00 93.19 84 ALA A N 1
ATOM 620 C CA . ALA A 1 84 ? -8.936 -1.108 7.046 1.00 93.19 84 ALA A CA 1
ATOM 621 C C . ALA A 1 84 ? -8.559 0.373 7.156 1.00 93.19 84 ALA A C 1
ATOM 623 O O . ALA A 1 84 ? -8.505 1.111 6.174 1.00 93.19 84 ALA A O 1
ATOM 624 N N . LYS A 1 85 ? -8.216 0.813 8.367 1.00 94.31 85 LYS A N 1
ATOM 625 C CA . LYS A 1 85 ? -7.651 2.145 8.590 1.00 94.31 85 LYS A CA 1
ATOM 626 C C . LYS A 1 85 ? -6.188 2.174 8.145 1.00 94.31 85 LYS A C 1
ATOM 628 O O . LYS A 1 85 ? -5.365 1.438 8.692 1.00 94.31 85 LYS A O 1
ATOM 633 N N . MET A 1 86 ? -5.830 3.082 7.239 1.00 93.19 86 MET A N 1
ATOM 634 C CA . MET A 1 86 ? -4.422 3.411 7.000 1.00 93.19 86 MET A CA 1
ATOM 635 C C . MET A 1 86 ? -3.919 4.302 8.139 1.00 93.19 86 MET A C 1
ATOM 637 O O . MET A 1 86 ? -4.344 5.445 8.284 1.00 93.19 86 MET A O 1
ATOM 641 N N . ALA A 1 87 ? -3.052 3.761 8.990 1.00 92.19 87 ALA A N 1
ATOM 642 C CA . ALA A 1 87 ? -2.555 4.473 10.162 1.00 92.19 87 ALA A CA 1
ATOM 643 C C . ALA A 1 87 ? -1.333 5.333 9.853 1.00 92.19 87 ALA A C 1
ATOM 645 O O . ALA A 1 87 ? -1.240 6.461 10.326 1.00 92.19 87 ALA A O 1
ATOM 646 N N . THR A 1 88 ? -0.406 4.802 9.059 1.00 93.00 88 THR A N 1
ATOM 647 C CA . THR A 1 88 ? 0.762 5.542 8.577 1.00 93.00 88 THR A CA 1
ATOM 648 C C . THR A 1 88 ? 1.102 5.104 7.163 1.00 93.00 88 THR A C 1
ATOM 650 O O . THR A 1 88 ? 1.004 3.919 6.842 1.00 93.00 88 THR A O 1
ATOM 653 N N . CYS A 1 89 ? 1.578 6.043 6.353 1.00 92.31 89 CYS A N 1
ATOM 654 C CA . CYS A 1 89 ? 2.220 5.768 5.076 1.00 92.31 89 CYS A CA 1
ATOM 655 C C . CYS A 1 89 ? 3.588 6.453 5.073 1.00 92.31 89 CYS A C 1
ATOM 657 O O . CYS A 1 89 ? 3.673 7.659 5.300 1.00 92.31 89 CYS A O 1
ATOM 659 N N . VAL A 1 90 ? 4.650 5.675 4.872 1.00 93.44 90 VAL A N 1
ATOM 660 C CA . VAL A 1 90 ? 6.030 6.159 4.811 1.00 93.44 90 VAL A CA 1
ATOM 661 C C . VAL A 1 90 ? 6.575 5.861 3.421 1.00 93.44 90 VAL A C 1
ATOM 663 O O . VAL A 1 90 ? 6.764 4.699 3.058 1.00 93.44 90 VAL A O 1
ATOM 666 N N . LEU A 1 91 ? 6.836 6.922 2.658 1.00 90.62 91 LEU A N 1
ATOM 667 C CA . LEU A 1 91 ? 7.499 6.851 1.359 1.00 90.62 91 LEU A CA 1
ATOM 668 C C . LEU A 1 91 ? 8.998 7.089 1.564 1.00 90.62 91 LEU A C 1
ATOM 670 O O . LEU A 1 91 ? 9.416 8.173 1.965 1.00 90.62 91 LEU A O 1
ATOM 674 N N . MET A 1 92 ? 9.808 6.064 1.327 1.00 88.12 92 MET A N 1
ATOM 675 C CA . MET A 1 92 ? 11.250 6.082 1.559 1.00 88.12 92 MET A CA 1
ATOM 676 C C . MET A 1 92 ? 11.978 6.217 0.229 1.00 88.12 92 MET A C 1
ATOM 678 O O . MET A 1 92 ? 11.921 5.302 -0.591 1.00 88.12 92 MET A O 1
ATOM 682 N N . ASN A 1 93 ? 12.664 7.346 0.033 1.00 84.06 93 ASN A N 1
ATOM 683 C CA . ASN A 1 93 ? 13.335 7.684 -1.225 1.00 84.06 93 ASN A CA 1
ATOM 684 C C . ASN A 1 93 ? 12.415 7.453 -2.443 1.00 84.06 93 ASN A C 1
ATOM 686 O O . ASN A 1 93 ? 12.743 6.616 -3.280 1.00 84.06 93 ASN A O 1
ATOM 690 N N . PRO A 1 94 ? 11.215 8.067 -2.502 1.00 72.25 94 PRO A N 1
ATOM 691 C CA . PRO A 1 94 ? 10.297 7.813 -3.604 1.00 72.25 94 PRO A CA 1
ATOM 692 C C . PRO A 1 94 ? 10.976 8.206 -4.918 1.00 72.25 94 PRO A C 1
ATOM 694 O O . PRO A 1 94 ? 11.420 9.343 -5.058 1.00 72.25 94 PRO A O 1
ATOM 697 N N . ASP A 1 95 ? 11.034 7.280 -5.881 1.00 68.50 95 ASP A N 1
ATOM 698 C CA . ASP A 1 95 ? 11.527 7.536 -7.247 1.00 68.50 95 ASP A CA 1
ATOM 699 C C . ASP A 1 95 ? 10.496 8.372 -8.032 1.00 68.50 95 ASP A C 1
ATOM 701 O O . ASP A 1 95 ? 10.038 7.995 -9.111 1.00 68.50 95 ASP A O 1
ATOM 705 N N . ALA A 1 96 ? 10.074 9.488 -7.451 1.00 61.81 96 ALA A N 1
ATOM 706 C CA . ALA A 1 96 ? 9.090 10.422 -7.961 1.00 61.81 96 ALA A CA 1
ATOM 707 C C . ALA A 1 96 ? 9.775 11.778 -8.156 1.00 61.81 96 ALA A C 1
ATOM 709 O O . ALA A 1 96 ? 10.563 12.226 -7.318 1.00 61.81 96 ALA A O 1
ATOM 710 N N . PHE A 1 97 ? 9.530 12.410 -9.302 1.00 60.84 97 PHE A N 1
ATOM 711 C CA . PHE A 1 97 ? 10.171 13.682 -9.615 1.00 60.84 97 PHE A CA 1
ATOM 712 C C . PHE A 1 97 ? 9.587 14.757 -8.697 1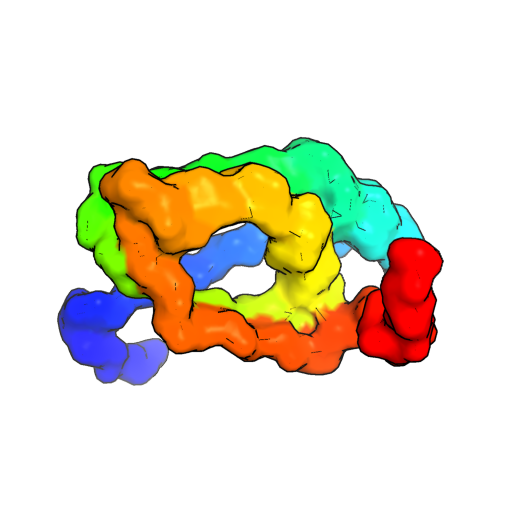.00 60.84 97 PHE A C 1
ATOM 714 O O . PHE A 1 97 ? 8.371 14.858 -8.572 1.00 60.84 97 PHE A O 1
ATOM 721 N N . LEU A 1 98 ? 10.425 15.598 -8.082 1.00 59.38 98 LEU A N 1
ATOM 722 C CA . LEU A 1 98 ? 9.963 16.646 -7.157 1.00 59.38 98 LEU A CA 1
ATOM 723 C C . LEU A 1 98 ? 8.882 17.552 -7.789 1.00 59.38 98 LEU A C 1
ATOM 725 O O . LEU A 1 98 ? 7.988 18.030 -7.098 1.00 59.38 98 LEU A O 1
ATOM 729 N N . GLY A 1 99 ? 8.928 17.732 -9.113 1.00 61.84 99 GLY A N 1
ATOM 730 C CA . GLY A 1 99 ? 7.920 18.467 -9.879 1.00 61.84 99 GLY A CA 1
ATOM 731 C C . GLY A 1 99 ? 6.503 17.883 -9.806 1.00 61.84 99 GLY A C 1
ATOM 732 O O . GLY A 1 99 ? 5.558 18.660 -9.824 1.00 61.84 99 GLY A O 1
ATOM 733 N N . GLU A 1 100 ? 6.340 16.566 -9.639 1.00 62.69 100 GLU A N 1
ATOM 734 C CA . GLU A 1 100 ? 5.024 15.908 -9.506 1.00 62.69 100 GLU A CA 1
ATOM 735 C C . GLU A 1 100 ? 4.293 16.314 -8.215 1.00 62.69 100 GLU A C 1
ATOM 737 O O . GLU A 1 100 ? 3.070 16.243 -8.150 1.00 62.69 100 GLU A O 1
ATOM 742 N N . PHE A 1 101 ? 5.026 16.774 -7.196 1.00 59.62 101 PHE A N 1
ATOM 743 C CA . PHE A 1 101 ? 4.458 17.228 -5.920 1.00 59.62 101 PHE A CA 1
ATOM 744 C C . PHE A 1 101 ? 4.350 18.752 -5.808 1.00 59.62 101 PHE A C 1
ATOM 746 O O . PHE A 1 101 ? 3.724 19.253 -4.876 1.00 59.62 101 PHE A O 1
ATOM 753 N N . LEU A 1 102 ? 5.004 19.489 -6.711 1.00 61.72 102 LEU A N 1
ATOM 754 C CA . LEU A 1 102 ? 5.141 20.946 -6.638 1.00 61.72 102 LEU A CA 1
ATOM 755 C C . LEU A 1 102 ? 4.333 21.697 -7.696 1.00 61.72 102 LEU A C 1
ATOM 757 O O . LEU A 1 102 ? 4.274 22.925 -7.626 1.00 61.72 102 LEU A O 1
ATOM 761 N N . THR A 1 103 ? 3.709 21.021 -8.662 1.00 54.50 103 THR A N 1
ATOM 762 C CA . THR A 1 103 ? 2.777 21.705 -9.563 1.00 54.50 103 THR A CA 1
ATOM 763 C C . THR A 1 103 ? 1.534 22.131 -8.779 1.00 54.50 103 THR A C 1
ATOM 765 O O . THR A 1 103 ? 0.835 21.261 -8.252 1.00 54.50 103 THR A O 1
ATOM 768 N N . PRO A 1 104 ? 1.226 23.442 -8.696 1.00 49.09 104 PRO A N 1
ATOM 769 C CA . PRO A 1 104 ? -0.085 23.883 -8.253 1.00 49.09 104 PRO A CA 1
ATOM 770 C C . PRO A 1 104 ? -1.096 23.267 -9.212 1.00 49.09 104 PRO A C 1
ATOM 772 O O . PRO A 1 104 ? -0.901 23.336 -10.427 1.00 49.09 104 PRO A O 1
ATOM 775 N N . ASN A 1 105 ? -2.126 22.634 -8.660 1.00 49.09 105 ASN A N 1
ATOM 776 C CA . ASN A 1 105 ? -3.253 22.117 -9.424 1.00 49.09 105 ASN A CA 1
ATOM 777 C C . ASN A 1 105 ? -3.670 23.136 -10.498 1.00 49.09 105 ASN A C 1
ATOM 779 O O . ASN A 1 105 ? -3.853 24.317 -10.184 1.00 49.09 105 ASN A O 1
ATOM 783 N N . GLY A 1 106 ? -3.787 22.670 -11.742 1.00 47.34 106 GLY A N 1
ATOM 784 C CA . GLY A 1 106 ? -4.700 23.302 -12.691 1.00 47.34 106 GLY A CA 1
ATOM 785 C C . GLY A 1 106 ? -6.133 23.187 -12.190 1.00 47.34 106 GLY A C 1
ATOM 786 O O . GLY A 1 106 ? -6.425 22.193 -11.484 1.00 47.34 106 GLY A O 1
#

pLDDT: mean 81.2, std 15.04, range [47.34, 96.38]

Nearest PDB structures (foldseek):
  8wlb-assembly1_A  TM=6.276E-01  e=7.066E+00  Enterobacter cloacae
  2oca-assembly1_A  TM=4.145E-01  e=3.943E+00  Tequatrovirus T4
  3jb9-assembly1_X  TM=4.408E-01  e=6.207E+00  Schizosaccharomyces pombe 972h-

Solvent-accessible surface area (backbone atoms only — not comparable to full-atom values): 6270 Å² total; per-residue (Å²): 130,83,87,63,61,91,90,60,82,90,82,82,89,83,69,62,67,87,79,40,96,42,74,66,48,27,52,60,50,34,26,47,21,67,68,47,17,50,53,50,23,51,52,54,39,53,44,38,77,72,65,45,59,65,42,74,48,79,22,52,28,57,47,27,44,25,56,63,62,15,43,78,56,34,43,60,39,43,70,26,94,94,33,15,40,72,76,46,77,46,70,42,71,49,78,61,63,71,64,80,78,63,62,75,81,128

Sequence (106 aa):
MSDLPPNIKVFVFGWPAGQVLSYFQAANTGAQGEYTQDMFGEFLKSLVDGGVKQVHILAHSMGAKVFLGALDQVKPVLGGEGGAKMATCVLMNPDAFLGEFLTPNG

InterPro domains:
  IPR010297 Protein of unknown function DUF900, hydrolase-like [PF05990] (6-96)
  IPR029058 Alpha/Beta hydrolase fold [G3DSA:3.40.50.1820] (3-105)
  IPR029058 Alpha/Beta hydrolase fold [SSF53474] (7-94)

Radius of gyration: 14.84 Å; Cα contacts (8 Å, |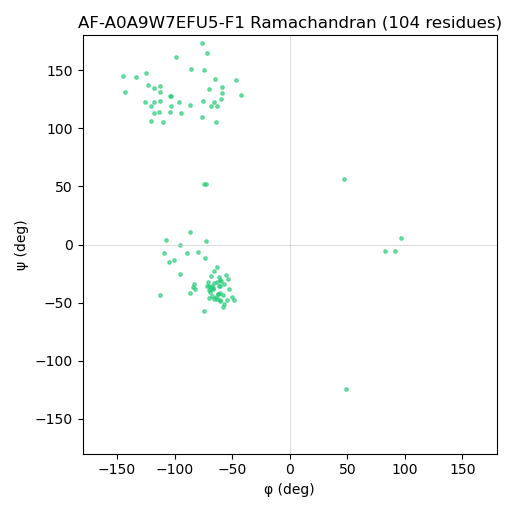Δi|>4): 123; chains: 1; bounding box: 33×36×38 Å

Mean predicted aligned error: 7.98 Å

Foldseek 3Di:
DDDDDPLDDDDDDDWPQPVDPDPVCCQCPTLQNPVLLLVVLVVLQVVLVVPAQEDEADAEASSVSNCVNNCVSCVCQEPNDSHHDHPYHHYHNYVDDPVVVPDDDD

Organism: NCBI:txid1714386

Secondary structure (DSSP, 8-state):
-----TT-----PPPSTTS-SSHHHIIIIIIS-HHHHHHHHHHHHHHHHTT--EEEEEEETHHHHHHHHTHHHHTTTBSSTTPBEEEEEEEES----HHHHHS---